Protein AF-A0A7Z3C9Z0-F1 (afdb_monomer_lite)

Radius of gyration: 22.82 Å; chains: 1; bounding box: 40×46×82 Å

Sequence (134 aa):
MKGLSLFSVLCFSCCAFAGNARGPVVDIFKADVAYVSGKLVRYYQTFDSPCVNIQILKPGGQGAASDSIAFCEIAGKSFNNGFTDVSLDRATFSDTELQLAFKLMSLVGVNETTELCKFRVDGEHLAEPECTAQ

pLDDT: mean 87.91, std 16.13, range [39.5, 98.56]

Foldseek 3Di:
DDDDDDPPPPPPPPPPPPPPPPDDDDQWDDKDWDAALNFIKMWTDHPVAPWIKIFGADVVNPRDGPEIDTHADDPPAGCVPQFPHKDFPDWDDDRFWIKTWIWTHGPPDRDTWIKIWIWGDDPRYIDDIDIDTD

Structure (mmCIF, N/CA/C/O backbone):
data_AF-A0A7Z3C9Z0-F1
#
_entry.id   AF-A0A7Z3C9Z0-F1
#
loop_
_atom_site.group_PDB
_atom_site.id
_atom_site.type_symbol
_atom_site.label_atom_id
_atom_site.label_alt_id
_atom_site.label_comp_id
_atom_site.label_asym_id
_atom_site.label_entity_id
_atom_site.label_seq_id
_atom_site.pdbx_PDB_ins_code
_atom_site.Cartn_x
_atom_site.Cartn_y
_atom_site.Cartn_z
_atom_site.occupancy
_atom_site.B_iso_or_equiv
_atom_site.auth_seq_id
_atom_site.auth_comp_id
_atom_site.auth_asym_id
_atom_site.auth_atom_id
_atom_site.pdbx_PDB_model_num
ATOM 1 N N . MET A 1 1 ? 17.307 -33.577 -65.504 1.00 47.56 1 MET A N 1
ATOM 2 C CA . MET A 1 1 ? 17.754 -32.798 -64.326 1.00 47.56 1 MET A CA 1
ATOM 3 C C . MET A 1 1 ? 17.699 -31.317 -64.674 1.00 47.56 1 MET A C 1
ATOM 5 O O . MET A 1 1 ? 18.464 -30.917 -65.539 1.00 47.56 1 MET A O 1
ATOM 9 N N . LYS A 1 2 ? 16.740 -30.578 -64.096 1.00 39.50 2 LYS A N 1
ATOM 10 C CA . LYS A 1 2 ? 16.486 -29.113 -64.133 1.00 39.50 2 LYS A CA 1
ATOM 11 C C . LYS A 1 2 ? 14.974 -28.961 -63.910 1.00 39.50 2 LYS A C 1
ATOM 13 O O . LYS A 1 2 ? 14.221 -29.554 -64.664 1.00 39.50 2 LYS A O 1
ATOM 18 N N . GLY A 1 3 ? 14.428 -28.266 -62.931 1.00 43.19 3 GLY A N 1
ATOM 19 C CA . GLY A 1 3 ? 14.941 -27.538 -61.783 1.00 43.19 3 GLY A CA 1
ATOM 20 C C . GLY A 1 3 ? 13.675 -27.119 -61.035 1.00 43.19 3 GLY A C 1
ATOM 21 O O . GLY A 1 3 ? 12.817 -26.453 -61.607 1.00 43.19 3 GLY A O 1
ATOM 22 N N . LEU A 1 4 ? 13.509 -27.629 -59.820 1.00 50.31 4 LEU A N 1
ATOM 23 C CA . LEU A 1 4 ? 12.377 -27.357 -58.945 1.00 50.31 4 LEU A CA 1
ATOM 24 C C . LEU A 1 4 ? 12.577 -25.954 -58.356 1.00 50.31 4 LEU A C 1
ATOM 26 O O . LEU A 1 4 ? 13.610 -25.706 -57.737 1.00 50.31 4 LEU A O 1
ATOM 30 N N . SER A 1 5 ? 11.632 -25.034 -58.535 1.00 46.31 5 SER A N 1
ATOM 31 C CA . SER A 1 5 ? 11.640 -23.780 -57.776 1.00 46.31 5 SER A CA 1
ATOM 32 C C . SER A 1 5 ? 10.210 -23.334 -57.488 1.00 46.31 5 SER A C 1
ATOM 34 O O . SER A 1 5 ? 9.595 -22.596 -58.252 1.00 46.31 5 SER A O 1
ATOM 36 N N . LEU A 1 6 ? 9.665 -23.849 -56.382 1.00 48.53 6 LEU A N 1
ATOM 37 C CA . LEU A 1 6 ? 8.550 -23.226 -55.676 1.00 48.53 6 LEU A CA 1
ATOM 38 C C . LEU A 1 6 ? 9.133 -22.119 -54.790 1.00 48.53 6 LEU A C 1
ATOM 40 O O . LEU A 1 6 ? 9.742 -22.406 -53.761 1.00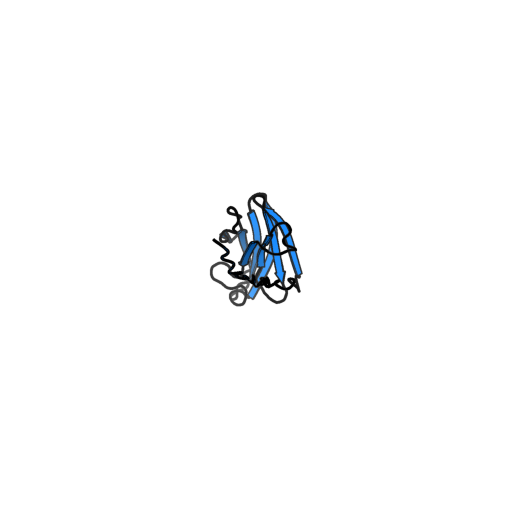 48.53 6 LEU A O 1
ATOM 44 N N . PHE A 1 7 ? 8.930 -20.860 -55.167 1.00 46.91 7 PHE A N 1
ATOM 45 C CA . PHE A 1 7 ? 9.118 -19.729 -54.260 1.00 46.91 7 PHE A CA 1
ATOM 46 C C . PHE A 1 7 ? 7.833 -19.542 -53.445 1.00 46.91 7 PHE A C 1
ATOM 48 O O . PHE A 1 7 ? 6.903 -18.854 -53.858 1.00 46.91 7 PHE A O 1
ATOM 55 N N . SER A 1 8 ? 7.770 -20.197 -52.285 1.00 51.72 8 SER A N 1
ATOM 56 C CA . SER A 1 8 ? 6.750 -19.931 -51.269 1.00 51.72 8 SER A CA 1
ATOM 57 C C . SER A 1 8 ? 7.143 -18.664 -50.509 1.00 51.72 8 SER A C 1
ATOM 59 O O . SER A 1 8 ? 7.955 -18.709 -49.586 1.00 51.72 8 SER A O 1
ATOM 61 N N . VAL A 1 9 ? 6.596 -17.521 -50.921 1.00 55.50 9 VAL A N 1
ATOM 62 C CA . VAL A 1 9 ? 6.739 -16.248 -50.207 1.00 55.50 9 VAL A CA 1
ATOM 63 C C . VAL A 1 9 ? 5.861 -16.304 -48.954 1.00 55.50 9 VAL A C 1
ATOM 65 O O . VAL A 1 9 ? 4.669 -16.012 -48.988 1.00 55.50 9 VAL A O 1
ATOM 68 N N . LEU A 1 10 ? 6.456 -16.718 -47.835 1.00 55.88 10 LEU A N 1
ATOM 69 C CA . LEU A 1 10 ? 5.897 -16.523 -46.498 1.00 55.88 10 LEU A CA 1
ATOM 70 C C . LEU A 1 10 ? 6.012 -15.034 -46.154 1.00 55.88 10 LEU A C 1
ATOM 72 O O . LEU A 1 10 ? 7.016 -14.582 -45.606 1.00 55.88 10 LEU A O 1
ATOM 76 N N . CYS A 1 11 ? 4.981 -14.258 -46.492 1.00 52.12 11 CYS A N 1
ATOM 77 C CA . CYS A 1 11 ? 4.757 -12.962 -45.865 1.00 52.12 11 CYS A CA 1
ATOM 78 C C . CYS A 1 11 ? 4.501 -13.209 -44.375 1.00 52.12 11 CYS A C 1
ATOM 80 O O . CYS A 1 11 ? 3.378 -13.497 -43.964 1.00 52.12 11 CYS A O 1
ATOM 82 N N . PHE A 1 12 ? 5.561 -13.114 -43.570 1.00 56.19 12 PHE A N 1
ATOM 83 C CA . PHE A 1 12 ? 5.462 -12.881 -42.136 1.00 56.19 12 PHE A CA 1
ATOM 84 C C . PHE A 1 12 ? 4.703 -11.568 -41.951 1.00 56.19 12 PHE A C 1
ATOM 86 O O . PHE A 1 12 ? 5.275 -10.480 -42.011 1.00 56.19 12 PHE A O 1
ATOM 93 N N . SER A 1 13 ? 3.383 -11.684 -41.804 1.00 55.97 13 SER A N 1
ATOM 94 C CA . SER A 1 13 ? 2.532 -10.600 -41.348 1.00 55.97 13 SER A CA 1
ATOM 95 C C . SER A 1 13 ? 3.057 -10.211 -39.975 1.00 55.97 13 SER A C 1
ATOM 97 O O . SER A 1 13 ? 2.927 -10.959 -39.004 1.00 55.97 13 SER A O 1
ATOM 99 N N . CYS A 1 14 ? 3.770 -9.091 -39.936 1.00 55.44 14 CYS A N 1
ATOM 100 C CA . CYS A 1 14 ? 4.278 -8.482 -38.727 1.00 55.44 14 CYS A CA 1
ATOM 101 C C . CYS A 1 14 ? 3.054 -7.957 -37.971 1.00 55.44 14 CYS A C 1
ATOM 103 O O . CYS A 1 14 ? 2.689 -6.787 -38.082 1.00 55.44 14 CYS A O 1
ATOM 105 N N . CYS A 1 15 ? 2.358 -8.854 -37.271 1.00 57.69 15 CYS A N 1
ATOM 106 C CA . CYS A 1 15 ? 1.378 -8.489 -36.269 1.00 57.69 15 CYS A CA 1
ATOM 107 C C . CYS A 1 15 ? 2.155 -7.748 -35.185 1.00 57.69 15 CYS A C 1
ATOM 109 O O . CYS A 1 15 ? 2.705 -8.355 -34.267 1.00 57.69 15 CYS A O 1
ATOM 111 N N . ALA A 1 16 ? 2.264 -6.430 -35.340 1.00 59.72 16 ALA A N 1
ATOM 112 C CA . ALA A 1 16 ? 2.670 -5.557 -34.266 1.00 59.72 16 ALA A CA 1
ATOM 113 C C . ALA A 1 16 ? 1.704 -5.837 -33.115 1.00 59.72 16 ALA A C 1
ATOM 115 O O . ALA A 1 16 ? 0.515 -5.527 -33.200 1.00 59.72 16 ALA A O 1
ATOM 116 N N . PHE A 1 17 ? 2.200 -6.489 -32.063 1.00 56.38 17 PHE A N 1
ATOM 117 C CA . PHE A 1 17 ? 1.511 -6.521 -30.789 1.00 56.38 17 PHE A CA 1
ATOM 118 C C . PHE A 1 17 ? 1.368 -5.062 -30.364 1.00 56.38 17 PHE A C 1
ATOM 120 O O . PHE A 1 17 ? 2.319 -4.452 -29.877 1.00 56.38 17 PHE A O 1
ATOM 127 N N . ALA A 1 18 ? 0.193 -4.486 -30.604 1.00 54.47 18 ALA A N 1
ATOM 128 C CA . ALA A 1 18 ? -0.228 -3.267 -29.951 1.00 54.47 18 ALA A CA 1
ATOM 129 C C . ALA A 1 18 ? -0.323 -3.612 -28.464 1.00 54.47 18 ALA A C 1
ATOM 131 O O . ALA A 1 18 ? -1.352 -4.074 -27.973 1.00 54.47 18 ALA A O 1
ATOM 132 N N . GLY A 1 19 ? 0.803 -3.492 -27.760 1.00 58.16 19 GLY A N 1
ATOM 133 C CA . GLY A 1 19 ? 0.800 -3.498 -26.313 1.00 58.16 19 GLY A CA 1
ATOM 134 C C . GLY A 1 19 ? -0.165 -2.402 -25.900 1.00 58.16 19 GLY A C 1
ATOM 135 O O . GLY A 1 19 ? 0.033 -1.2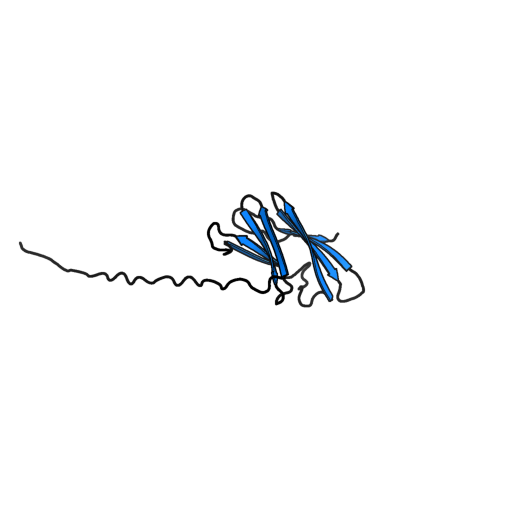49 -26.279 1.00 58.16 19 GLY A O 1
ATOM 136 N N . ASN A 1 20 ? -1.234 -2.773 -25.196 1.00 56.34 20 ASN A N 1
ATOM 137 C CA . ASN A 1 20 ? -2.115 -1.824 -24.532 1.00 56.34 20 ASN A CA 1
ATOM 138 C C . ASN A 1 20 ? -1.247 -1.022 -23.560 1.00 56.34 20 ASN A C 1
ATOM 140 O O . ASN A 1 20 ? -1.023 -1.438 -22.421 1.00 56.34 20 ASN A O 1
ATOM 144 N N . ALA A 1 21 ? -0.689 0.089 -24.036 1.00 58.47 21 ALA A N 1
ATOM 145 C CA . ALA A 1 21 ? -0.018 1.057 -23.201 1.00 58.47 21 ALA A CA 1
ATOM 146 C C . ALA A 1 21 ? -1.113 1.628 -22.305 1.00 58.47 21 ALA A C 1
ATOM 148 O O . ALA A 1 21 ? -1.911 2.461 -22.735 1.00 58.47 21 ALA A O 1
ATOM 149 N N . ARG A 1 22 ? -1.224 1.089 -21.086 1.00 67.00 22 ARG A N 1
ATOM 150 C CA . ARG A 1 22 ? -2.097 1.665 -20.067 1.00 67.00 22 ARG A CA 1
ATOM 151 C C . ARG A 1 22 ? -1.704 3.133 -19.941 1.00 67.00 22 ARG A C 1
ATOM 153 O O . ARG A 1 22 ? -0.514 3.441 -19.858 1.00 67.00 22 ARG A O 1
ATOM 160 N N . GLY A 1 23 ? -2.704 4.010 -19.998 1.00 73.88 23 GLY A N 1
ATOM 161 C CA . GLY A 1 23 ? -2.492 5.441 -19.835 1.00 73.88 23 GLY A CA 1
ATOM 162 C C . GLY A 1 23 ? -1.774 5.747 -18.516 1.00 73.88 23 GLY A C 1
ATOM 163 O O . GLY A 1 23 ? -1.768 4.908 -17.607 1.00 73.88 23 GLY A O 1
ATOM 164 N N . PRO A 1 24 ? -1.144 6.926 -18.405 1.00 80.50 24 PRO A N 1
ATOM 165 C CA . PRO A 1 24 ? -0.522 7.338 -17.157 1.00 80.50 24 PRO A CA 1
ATOM 166 C C . PRO A 1 24 ? -1.556 7.330 -16.026 1.00 80.50 24 PRO A C 1
ATOM 168 O O . PRO A 1 24 ? -2.716 7.687 -16.232 1.00 80.50 24 PRO A O 1
ATOM 171 N N . VAL A 1 25 ? -1.127 6.931 -14.828 1.00 84.69 25 VAL A N 1
ATOM 172 C CA . VAL A 1 25 ? -1.940 7.104 -13.620 1.00 84.69 25 VAL A CA 1
ATOM 173 C C . VAL A 1 25 ? -1.979 8.598 -13.306 1.00 84.69 25 VAL A C 1
ATOM 175 O O . VAL A 1 25 ? -0.926 9.227 -13.186 1.00 84.69 25 VAL A O 1
ATOM 178 N N . VAL A 1 26 ? -3.181 9.156 -13.213 1.00 89.25 26 VAL A N 1
ATOM 179 C CA . VAL A 1 26 ? -3.434 10.579 -12.948 1.00 89.25 26 VAL A CA 1
ATOM 180 C C . VAL A 1 26 ? -4.063 10.766 -11.566 1.00 89.25 26 VAL A C 1
ATOM 182 O O . VAL A 1 26 ? -4.363 9.788 -10.886 1.00 89.25 26 VAL A O 1
ATOM 185 N N . ASP A 1 27 ? -4.208 12.022 -11.136 1.00 93.94 27 ASP A N 1
ATOM 186 C CA . ASP A 1 27 ? -4.935 12.411 -9.917 1.00 93.94 27 ASP A CA 1
ATOM 187 C C . ASP A 1 27 ? -4.414 11.775 -8.618 1.00 93.94 27 ASP A C 1
ATOM 189 O O . ASP A 1 27 ? -5.157 11.564 -7.659 1.00 93.94 27 ASP A O 1
ATOM 193 N N . ILE A 1 28 ? -3.107 11.495 -8.579 1.00 95.94 28 ILE A N 1
ATOM 194 C CA . ILE A 1 28 ? -2.407 10.982 -7.401 1.00 95.94 28 ILE A CA 1
ATOM 195 C C . ILE A 1 28 ? -2.237 12.109 -6.380 1.00 95.94 28 ILE A C 1
ATOM 197 O O . ILE A 1 28 ? -1.633 13.136 -6.687 1.00 95.94 28 ILE A O 1
ATOM 201 N N . PHE A 1 29 ? -2.691 11.888 -5.146 1.00 96.25 29 PHE A N 1
ATOM 202 C CA . PHE A 1 29 ? -2.545 12.862 -4.055 1.00 96.25 29 PHE A CA 1
ATOM 203 C C . PHE A 1 29 ? -1.617 12.401 -2.928 1.00 96.25 29 PHE A C 1
ATOM 205 O O . PHE A 1 29 ? -1.171 13.213 -2.120 1.00 96.25 29 PHE A O 1
ATOM 212 N N . LYS A 1 30 ? -1.306 11.104 -2.868 1.00 97.38 30 LYS A N 1
ATOM 213 C CA . LYS A 1 30 ? -0.346 10.530 -1.922 1.00 97.38 30 LYS A CA 1
ATOM 214 C C . LYS A 1 30 ? 0.358 9.359 -2.583 1.00 97.38 30 LYS A C 1
ATOM 216 O O . LYS A 1 30 ? -0.303 8.504 -3.165 1.00 97.38 30 LYS A O 1
ATOM 221 N N . ALA A 1 31 ? 1.682 9.326 -2.508 1.00 97.44 31 ALA A N 1
ATOM 222 C CA . ALA A 1 31 ? 2.488 8.240 -3.044 1.00 97.44 31 ALA A CA 1
ATOM 223 C C . ALA A 1 31 ? 3.868 8.222 -2.393 1.00 97.44 31 ALA A C 1
ATOM 225 O O . ALA A 1 31 ? 4.355 9.256 -1.937 1.00 97.44 31 ALA A O 1
ATOM 226 N N . ASP A 1 32 ? 4.493 7.051 -2.402 1.00 98.12 32 ASP A N 1
ATOM 227 C CA . ASP A 1 32 ? 5.901 6.877 -2.062 1.00 98.12 32 ASP A CA 1
ATOM 228 C C . ASP A 1 32 ? 6.432 5.582 -2.701 1.00 98.12 32 ASP A C 1
ATOM 230 O O . ASP A 1 32 ? 5.657 4.743 -3.180 1.00 98.12 32 ASP A O 1
ATOM 234 N N . VAL A 1 33 ? 7.752 5.421 -2.742 1.00 97.62 33 VAL A N 1
ATOM 235 C CA . VAL A 1 33 ? 8.428 4.295 -3.388 1.00 97.62 33 VAL A CA 1
ATOM 236 C C . VAL A 1 33 ? 9.736 3.953 -2.681 1.00 97.62 33 VAL A C 1
ATOM 238 O O . VAL A 1 33 ? 10.531 4.832 -2.362 1.00 97.62 33 VAL A O 1
ATOM 241 N N . ALA A 1 34 ? 10.003 2.662 -2.497 1.00 98.19 34 ALA A N 1
ATOM 242 C CA . ALA A 1 34 ? 11.279 2.180 -1.981 1.00 98.19 34 ALA A CA 1
ATOM 243 C C . ALA A 1 34 ? 11.599 0.769 -2.489 1.00 98.19 34 ALA A C 1
ATOM 245 O O . ALA A 1 34 ? 10.798 0.133 -3.176 1.00 98.19 34 ALA A O 1
ATOM 246 N N . TYR A 1 35 ? 12.789 0.275 -2.150 1.00 97.50 35 TYR A N 1
ATOM 247 C CA . TYR A 1 35 ? 13.134 -1.124 -2.373 1.00 97.50 35 TYR A CA 1
ATOM 248 C C . TYR A 1 35 ? 12.633 -1.994 -1.218 1.00 97.50 35 TYR A C 1
ATOM 250 O O . TYR A 1 35 ? 12.872 -1.670 -0.061 1.00 97.50 35 TYR A O 1
ATOM 258 N N . VAL A 1 36 ? 11.984 -3.109 -1.552 1.00 97.94 36 VAL A N 1
ATOM 259 C CA . VAL A 1 36 ? 11.520 -4.148 -0.623 1.00 97.94 36 VAL A CA 1
ATOM 260 C C . VAL A 1 36 ? 11.888 -5.500 -1.222 1.00 97.94 36 VAL A C 1
ATOM 262 O O . VAL A 1 36 ? 11.540 -5.781 -2.368 1.00 97.94 36 VAL A O 1
ATOM 265 N N . SER A 1 37 ? 12.651 -6.315 -0.498 1.00 96.56 37 SER A N 1
ATOM 266 C CA . SER A 1 37 ? 13.179 -7.605 -0.967 1.00 96.56 37 SER A CA 1
ATOM 267 C C . SER A 1 37 ? 13.875 -7.506 -2.337 1.00 96.56 37 SER A C 1
ATOM 269 O O . SER A 1 37 ? 13.742 -8.376 -3.196 1.00 96.56 37 SER A O 1
ATOM 271 N N . GLY A 1 38 ? 14.591 -6.400 -2.579 1.00 96.19 38 GLY A N 1
ATOM 272 C CA . GLY A 1 38 ? 15.279 -6.128 -3.848 1.00 96.19 38 GLY A CA 1
ATOM 273 C C . GLY A 1 38 ? 14.369 -5.700 -5.010 1.00 96.19 38 GLY A C 1
ATOM 274 O O . GLY A 1 38 ? 14.851 -5.548 -6.134 1.00 96.19 38 GLY A O 1
ATOM 275 N N . LYS A 1 39 ? 13.073 -5.478 -4.770 1.00 97.50 39 LYS A N 1
ATOM 276 C CA . LYS A 1 39 ? 12.096 -5.006 -5.761 1.00 97.50 39 LYS A CA 1
ATOM 277 C C . LYS A 1 39 ? 11.712 -3.558 -5.510 1.00 97.50 39 LYS A C 1
ATOM 279 O O . LYS A 1 39 ? 11.581 -3.147 -4.366 1.00 97.50 39 LYS A O 1
ATOM 284 N N . LEU A 1 40 ? 11.509 -2.787 -6.578 1.00 97.56 40 LEU A N 1
ATOM 285 C CA . LEU A 1 40 ? 11.044 -1.406 -6.471 1.00 97.56 40 LEU A CA 1
ATOM 286 C C . LEU A 1 40 ? 9.526 -1.404 -6.248 1.00 97.56 40 LEU A C 1
ATOM 288 O O . LEU A 1 40 ? 8.763 -1.614 -7.192 1.00 97.56 40 LEU A O 1
ATOM 292 N N . VAL A 1 41 ? 9.103 -1.192 -5.006 1.00 98.50 41 VAL A N 1
ATOM 293 C CA . VAL A 1 41 ? 7.698 -1.184 -4.589 1.00 98.50 41 VAL A CA 1
ATOM 294 C C . VAL A 1 41 ? 7.230 0.249 -4.408 1.00 98.50 41 VAL A C 1
ATOM 296 O O . VAL A 1 41 ? 7.864 1.026 -3.697 1.00 98.50 41 VAL A O 1
ATOM 299 N N . ARG A 1 42 ? 6.095 0.598 -5.016 1.00 98.00 42 ARG A N 1
ATOM 300 C CA . ARG A 1 42 ? 5.395 1.860 -4.750 1.00 98.00 42 ARG A CA 1
ATOM 301 C C . ARG A 1 42 ? 4.032 1.610 -4.139 1.00 98.00 42 ARG A C 1
ATOM 303 O O . ARG A 1 42 ? 3.400 0.599 -4.444 1.00 98.00 42 ARG A O 1
ATOM 310 N N . TYR A 1 43 ? 3.541 2.590 -3.394 1.00 98.44 43 TYR A N 1
ATOM 311 C CA . TYR A 1 43 ? 2.109 2.737 -3.178 1.00 98.44 43 TYR A CA 1
ATOM 312 C C . TYR A 1 43 ? 1.632 4.106 -3.661 1.00 98.44 43 TYR A C 1
ATOM 314 O O . TYR A 1 43 ? 2.419 5.051 -3.741 1.00 98.44 43 TYR A O 1
ATOM 322 N N . TYR A 1 44 ? 0.347 4.217 -3.984 1.00 98.06 44 TYR A N 1
ATOM 323 C CA . TYR A 1 44 ? -0.288 5.500 -4.261 1.00 98.06 44 TYR A CA 1
ATOM 324 C C . TYR A 1 44 ? -1.799 5.481 -4.007 1.00 98.06 44 TYR A C 1
ATOM 326 O O . TYR A 1 44 ? -2.443 4.430 -4.045 1.00 98.06 44 TYR A O 1
ATOM 334 N N . GLN A 1 45 ? -2.361 6.667 -3.786 1.00 97.69 45 GLN A N 1
ATOM 335 C CA . GLN A 1 45 ? -3.796 6.933 -3.708 1.00 97.69 45 GLN A CA 1
ATOM 336 C C . GLN A 1 45 ? -4.186 8.003 -4.725 1.00 97.69 45 GLN A C 1
ATOM 338 O O . GLN A 1 45 ? -3.420 8.944 -4.966 1.00 97.69 45 GLN A O 1
ATOM 343 N N . THR A 1 46 ? -5.376 7.853 -5.296 1.00 96.38 46 THR A N 1
ATOM 344 C CA . THR A 1 46 ? -5.948 8.743 -6.309 1.00 96.38 46 THR A CA 1
ATOM 345 C C . THR A 1 46 ? -7.261 9.340 -5.820 1.00 96.38 46 THR A C 1
ATOM 347 O O . THR A 1 46 ? -7.949 8.741 -5.001 1.00 96.38 46 THR A O 1
ATOM 350 N N . PHE A 1 47 ? -7.633 10.525 -6.301 1.00 93.12 47 PHE A N 1
ATOM 351 C CA . PHE A 1 47 ? -8.869 11.186 -5.855 1.00 93.12 47 PHE A CA 1
ATOM 352 C C . PHE A 1 47 ? -10.162 10.456 -6.260 1.00 93.12 47 PHE A C 1
ATOM 354 O O . PHE A 1 47 ? -11.214 10.713 -5.681 1.00 93.12 47 PHE A O 1
ATOM 361 N N . ASP A 1 48 ? -10.101 9.562 -7.247 1.00 91.38 48 ASP A N 1
ATOM 362 C CA . ASP A 1 48 ? -11.242 8.819 -7.789 1.00 91.38 48 ASP A CA 1
ATOM 363 C C . ASP A 1 48 ? -11.532 7.495 -7.058 1.00 91.38 48 ASP A C 1
ATOM 365 O O . ASP A 1 48 ? -12.542 6.847 -7.341 1.00 91.38 48 ASP A O 1
ATOM 369 N N . SER A 1 49 ? -10.667 7.082 -6.125 1.00 92.75 49 SER A N 1
ATOM 370 C CA . SER A 1 49 ? -10.772 5.795 -5.442 1.00 92.75 49 SER A CA 1
ATOM 371 C C . SER A 1 49 ? -10.313 5.880 -3.985 1.00 92.75 49 SER A C 1
ATOM 373 O O . SER A 1 49 ? -9.237 6.412 -3.710 1.00 92.75 49 SER A O 1
ATOM 375 N N . PRO A 1 50 ? -11.055 5.290 -3.028 1.00 93.06 50 PRO A N 1
ATOM 376 C CA . PRO A 1 50 ? -10.604 5.220 -1.639 1.00 93.06 50 PRO A CA 1
ATOM 377 C C . PRO A 1 50 ? -9.516 4.157 -1.420 1.00 93.06 50 PRO A C 1
ATOM 379 O O . PRO A 1 50 ? -8.956 4.063 -0.329 1.00 93.06 50 PRO A O 1
ATOM 382 N N . CYS A 1 51 ? -9.221 3.326 -2.423 1.00 96.81 51 CYS A N 1
ATOM 383 C CA . CYS A 1 51 ? -8.247 2.251 -2.298 1.00 96.81 51 CYS A CA 1
ATOM 384 C C . CYS A 1 51 ? -6.80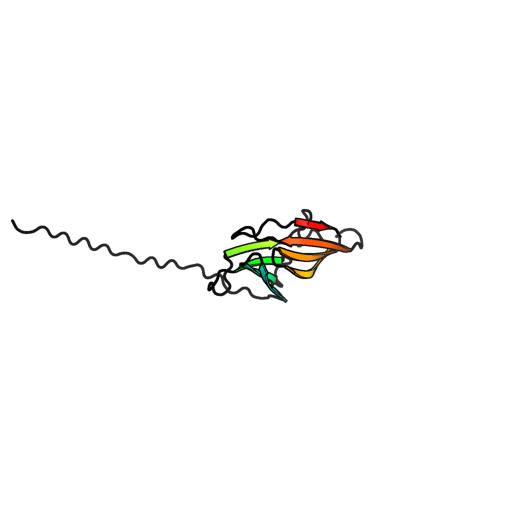8 2.773 -2.285 1.00 96.81 51 CYS A C 1
ATOM 386 O O . CYS A 1 51 ? -6.466 3.759 -2.943 1.00 96.81 51 CYS A O 1
ATOM 388 N N . VAL A 1 52 ? -5.925 2.037 -1.613 1.00 98.19 52 VAL A N 1
ATOM 389 C CA . VAL A 1 52 ? -4.480 2.208 -1.779 1.00 98.19 52 VAL A CA 1
ATOM 390 C C . VAL A 1 52 ? -4.005 1.214 -2.825 1.00 98.19 52 VAL A C 1
ATOM 392 O O . VAL A 1 52 ? -4.257 0.019 -2.714 1.00 98.19 52 VAL A O 1
ATOM 395 N N . ASN A 1 53 ? -3.315 1.692 -3.852 1.00 98.00 53 ASN A N 1
ATOM 396 C CA . ASN A 1 53 ? -2.711 0.831 -4.860 1.00 98.00 53 ASN A CA 1
ATOM 397 C C . ASN A 1 53 ? -1.270 0.539 -4.455 1.00 98.00 53 ASN A C 1
ATOM 399 O O . ASN A 1 53 ? -0.510 1.478 -4.243 1.00 98.00 53 ASN A O 1
ATOM 403 N N . ILE A 1 54 ? -0.887 -0.733 -4.387 1.00 98.50 54 ILE A N 1
ATOM 404 C CA . ILE A 1 54 ? 0.476 -1.192 -4.106 1.00 98.50 54 ILE A CA 1
ATOM 405 C C . ILE A 1 54 ? 0.978 -1.922 -5.342 1.00 98.50 54 ILE A C 1
ATOM 407 O O . ILE A 1 54 ? 0.245 -2.711 -5.936 1.00 98.50 54 ILE A O 1
ATOM 411 N N . GLN A 1 55 ? 2.201 -1.630 -5.776 1.00 98.12 55 GLN A N 1
ATOM 412 C CA . GLN A 1 55 ? 2.732 -2.164 -7.025 1.00 98.12 55 GLN A CA 1
ATOM 413 C C . GLN A 1 55 ? 4.212 -2.488 -6.927 1.00 98.12 55 GLN A C 1
ATOM 415 O O . GLN A 1 55 ? 4.987 -1.693 -6.397 1.00 98.12 55 GLN A O 1
ATOM 420 N N . ILE A 1 56 ? 4.607 -3.597 -7.549 1.00 98.12 56 ILE A N 1
ATOM 421 C CA . ILE A 1 56 ? 5.997 -3.859 -7.917 1.00 98.12 56 ILE A CA 1
ATOM 422 C C . ILE A 1 56 ? 6.220 -3.273 -9.309 1.00 98.12 56 ILE A C 1
ATOM 424 O O . ILE A 1 56 ? 5.498 -3.593 -10.252 1.00 98.12 56 ILE A O 1
ATOM 428 N N . LEU A 1 57 ? 7.211 -2.397 -9.456 1.00 96.81 57 LEU A N 1
ATOM 429 C CA . LEU A 1 57 ? 7.523 -1.748 -10.726 1.00 96.81 57 LEU A CA 1
ATOM 430 C C . LEU A 1 57 ? 8.451 -2.601 -11.590 1.00 96.81 57 LEU A C 1
ATOM 432 O O . LEU A 1 57 ? 9.458 -3.132 -11.124 1.00 96.81 57 LEU A O 1
ATOM 436 N N . LYS A 1 58 ? 8.157 -2.654 -12.893 1.00 94.62 58 LYS A N 1
ATOM 437 C CA . LYS A 1 58 ? 9.022 -3.296 -13.882 1.00 94.62 58 LYS A CA 1
ATOM 438 C C . LYS A 1 58 ? 10.261 -2.422 -14.145 1.00 94.62 58 LYS A C 1
ATOM 440 O O . LYS A 1 58 ? 10.102 -1.273 -14.576 1.00 94.62 58 LYS A O 1
ATOM 445 N N . PRO A 1 59 ? 11.493 -2.943 -13.990 1.00 90.88 59 PRO A N 1
ATOM 446 C CA . PRO A 1 59 ? 12.707 -2.214 -14.357 1.00 90.88 59 PRO A CA 1
ATOM 447 C C . PRO A 1 59 ? 12.683 -1.775 -15.827 1.00 90.88 59 PRO A C 1
ATOM 449 O O . PRO A 1 59 ? 12.356 -2.564 -16.713 1.00 90.88 59 PRO A O 1
ATOM 452 N N . GLY A 1 60 ? 12.974 -0.497 -16.090 1.00 90.56 60 GLY A N 1
ATOM 453 C CA . GLY A 1 60 ? 12.900 0.086 -17.438 1.00 90.56 60 GLY A CA 1
ATOM 454 C C . GLY A 1 60 ? 11.487 0.137 -18.045 1.00 90.56 60 GLY A C 1
ATOM 455 O O . GLY A 1 60 ? 11.328 0.527 -19.198 1.00 90.56 60 GLY A O 1
ATOM 456 N N . GLY A 1 61 ? 10.447 -0.230 -17.289 1.00 88.44 61 GLY A N 1
ATOM 457 C CA . GLY A 1 61 ? 9.067 -0.350 -17.760 1.00 88.44 61 GLY A CA 1
ATOM 458 C C . GLY A 1 61 ? 8.289 0.963 -17.839 1.00 88.44 61 GLY A C 1
ATOM 459 O O . GLY A 1 61 ? 7.070 0.913 -17.941 1.00 88.44 61 GLY A O 1
ATOM 460 N N . GLN A 1 62 ? 8.954 2.121 -17.748 1.00 89.50 62 GLN A N 1
ATOM 461 C CA . GLN A 1 62 ? 8.321 3.450 -17.808 1.00 89.50 62 GLN A CA 1
ATOM 462 C C . GLN A 1 62 ? 7.160 3.617 -16.803 1.00 89.50 62 GLN A C 1
ATOM 464 O O . GLN A 1 62 ? 6.122 4.190 -17.110 1.00 89.50 62 GLN A O 1
ATOM 469 N N . GLY A 1 63 ? 7.325 3.072 -15.592 1.00 88.31 63 GLY A N 1
ATOM 470 C CA . GLY A 1 63 ? 6.308 3.133 -14.536 1.00 88.31 63 GLY A CA 1
ATOM 471 C C . GLY A 1 63 ? 5.216 2.061 -14.622 1.00 88.31 63 GLY A C 1
ATOM 472 O O . GLY A 1 63 ? 4.295 2.083 -13.801 1.00 88.31 63 GLY A O 1
ATOM 473 N N . ALA A 1 64 ? 5.316 1.116 -15.565 1.00 91.62 64 ALA A N 1
ATOM 474 C CA . ALA A 1 64 ? 4.477 -0.075 -15.587 1.00 91.62 64 ALA A CA 1
ATOM 475 C C . ALA A 1 64 ? 4.779 -0.980 -14.386 1.00 91.62 64 ALA A C 1
ATOM 477 O O . ALA A 1 64 ? 5.940 -1.235 -14.053 1.00 91.62 64 ALA A O 1
ATOM 478 N N . ALA A 1 65 ? 3.721 -1.497 -13.770 1.00 95.12 65 ALA A N 1
ATOM 479 C CA . ALA A 1 65 ? 3.821 -2.493 -12.717 1.00 95.12 65 ALA A CA 1
ATOM 480 C C . ALA A 1 65 ? 3.984 -3.901 -13.313 1.00 95.12 65 ALA A C 1
ATOM 482 O O . ALA A 1 65 ? 3.331 -4.228 -14.308 1.00 95.12 65 ALA A O 1
ATOM 483 N N . SER A 1 66 ? 4.855 -4.719 -12.723 1.00 95.81 66 SER A N 1
ATOM 484 C CA . SER A 1 66 ? 4.898 -6.166 -12.959 1.00 95.81 66 SER A CA 1
ATOM 485 C C . SER A 1 66 ? 3.868 -6.908 -12.113 1.00 95.81 66 SER A C 1
ATOM 487 O O . SER A 1 66 ? 3.368 -7.933 -12.562 1.00 95.81 66 SER A O 1
ATOM 489 N N . ASP A 1 67 ? 3.533 -6.367 -10.940 1.00 97.56 67 ASP A N 1
ATOM 490 C CA . ASP A 1 67 ? 2.476 -6.878 -10.073 1.00 97.56 67 ASP A CA 1
ATOM 491 C C . ASP A 1 67 ? 1.780 -5.738 -9.321 1.00 97.56 67 ASP A C 1
ATOM 493 O O . ASP A 1 67 ? 2.398 -4.699 -9.065 1.00 97.56 67 ASP A O 1
ATOM 497 N N . SER A 1 68 ? 0.500 -5.921 -8.993 1.00 96.94 68 SER A N 1
ATOM 498 C CA . SER A 1 68 ? -0.357 -4.873 -8.433 1.00 96.94 68 SER A CA 1
ATOM 499 C C . SER A 1 68 ? -1.438 -5.432 -7.512 1.00 96.94 68 SER A C 1
ATOM 501 O O . SER A 1 68 ? -2.174 -6.335 -7.897 1.00 96.94 68 SER A O 1
ATOM 503 N N . ILE A 1 69 ? -1.636 -4.781 -6.367 1.00 97.62 69 ILE A N 1
ATOM 504 C CA . ILE A 1 69 ? -2.785 -4.972 -5.478 1.00 97.62 69 ILE A CA 1
ATOM 505 C C . ILE A 1 69 ? -3.530 -3.641 -5.344 1.00 97.62 69 ILE A C 1
ATOM 507 O O . ILE A 1 69 ? -2.924 -2.606 -5.067 1.00 97.62 69 ILE A O 1
ATOM 511 N N . ALA A 1 70 ? -4.852 -3.674 -5.512 1.00 97.12 70 ALA A N 1
ATOM 512 C CA . ALA A 1 70 ? -5.739 -2.593 -5.094 1.00 97.12 70 ALA A CA 1
ATOM 513 C C . ALA A 1 70 ? -6.312 -2.950 -3.718 1.00 97.12 70 ALA A C 1
ATOM 515 O O . ALA A 1 70 ? -7.175 -3.818 -3.600 1.00 97.12 70 ALA A O 1
ATOM 516 N N . PHE A 1 71 ? -5.796 -2.315 -2.670 1.00 98.12 71 PHE A N 1
ATOM 517 C CA . PHE A 1 71 ? -6.202 -2.572 -1.298 1.00 98.12 71 PHE A CA 1
ATOM 518 C C . PHE A 1 71 ? -7.382 -1.677 -0.921 1.00 98.12 71 PHE A C 1
ATOM 520 O O . PHE A 1 71 ? -7.233 -0.462 -0.770 1.00 98.12 71 PHE A O 1
ATOM 527 N N . CYS A 1 72 ? -8.561 -2.289 -0.830 1.00 97.38 72 CYS A N 1
ATOM 528 C CA . CYS A 1 72 ? -9.850 -1.600 -0.757 1.00 97.38 72 CYS A CA 1
ATOM 529 C C . CYS A 1 72 ? -10.710 -2.026 0.440 1.00 97.38 72 CYS A C 1
ATOM 531 O O . CYS A 1 72 ? -11.867 -1.611 0.530 1.00 97.38 72 CYS A O 1
ATOM 533 N N . GLU A 1 73 ? -10.206 -2.904 1.305 1.00 97.00 73 GLU A N 1
ATOM 534 C CA . GLU A 1 73 ? -10.963 -3.449 2.426 1.00 97.00 73 GLU A CA 1
ATOM 535 C C . GLU A 1 73 ? -10.056 -3.848 3.587 1.00 97.00 73 GLU A C 1
ATOM 537 O O . GLU A 1 73 ? -8.922 -4.271 3.385 1.00 97.00 73 GLU A O 1
ATOM 542 N N . ILE A 1 74 ? -10.579 -3.734 4.807 1.00 96.06 74 ILE A N 1
ATOM 543 C CA . ILE A 1 74 ? -9.950 -4.228 6.037 1.00 96.06 74 ILE A CA 1
ATOM 544 C C . ILE A 1 74 ? -11.018 -4.967 6.842 1.00 96.06 74 ILE A C 1
ATOM 546 O O . ILE A 1 74 ? -12.156 -4.503 6.943 1.00 96.06 74 ILE A O 1
ATOM 550 N N . ALA A 1 75 ? -10.662 -6.127 7.402 1.00 92.19 75 ALA A N 1
ATOM 551 C CA . ALA A 1 75 ? -11.559 -6.966 8.203 1.00 92.19 75 ALA A CA 1
ATOM 552 C C . ALA A 1 75 ? -12.897 -7.296 7.498 1.00 92.19 75 ALA A C 1
ATOM 554 O O . ALA A 1 75 ? -13.960 -7.309 8.122 1.00 92.19 75 ALA A O 1
ATOM 555 N N . GLY A 1 76 ? -12.852 -7.520 6.177 1.00 93.62 76 GLY A N 1
ATOM 556 C CA . GLY A 1 76 ? -14.025 -7.823 5.346 1.00 93.62 76 GLY A CA 1
ATOM 557 C C . GLY A 1 76 ? -14.970 -6.639 5.103 1.00 93.62 76 GLY A C 1
ATOM 558 O O . GLY A 1 76 ? -16.086 -6.833 4.622 1.00 93.62 76 GLY A O 1
ATOM 559 N N . LYS A 1 77 ? -14.561 -5.412 5.453 1.00 94.81 77 LYS A N 1
ATOM 560 C CA . LYS A 1 77 ? -15.330 -4.184 5.228 1.00 94.81 77 LYS A CA 1
ATOM 561 C C . LYS A 1 77 ? -14.670 -3.338 4.148 1.00 94.81 77 LYS A C 1
ATOM 563 O O . LYS A 1 77 ? -13.494 -3.000 4.256 1.00 94.81 77 LYS A O 1
ATOM 568 N N . SER A 1 78 ? -15.444 -2.951 3.137 1.00 96.44 78 SER A N 1
ATOM 569 C CA . SER A 1 78 ? -14.961 -2.099 2.047 1.00 96.44 78 SER A CA 1
ATOM 570 C C . SER A 1 78 ? -14.698 -0.664 2.510 1.00 96.44 78 SER A C 1
ATOM 572 O O . SER A 1 78 ? -15.467 -0.105 3.287 1.00 96.44 78 SER A O 1
ATOM 574 N N . PHE A 1 79 ? -13.676 -0.019 1.955 1.00 96.12 79 PHE A N 1
ATOM 575 C CA . PHE A 1 79 ? -13.394 1.401 2.178 1.00 96.12 79 PHE A CA 1
ATOM 576 C C . PHE A 1 79 ? -14.457 2.329 1.581 1.00 96.12 79 PHE A C 1
ATOM 578 O O . PHE A 1 79 ? -14.592 3.458 2.034 1.00 96.12 79 PHE A O 1
ATOM 585 N N . ASN A 1 80 ? -15.240 1.867 0.599 1.00 94.31 80 ASN A N 1
ATOM 586 C CA . ASN A 1 80 ? -16.291 2.685 -0.013 1.00 94.31 80 ASN A CA 1
ATOM 587 C C . ASN A 1 80 ? -17.518 2.868 0.889 1.00 94.31 80 ASN A C 1
ATOM 589 O O . ASN A 1 80 ? -18.195 3.888 0.801 1.00 94.31 80 ASN A O 1
ATOM 593 N N . ASN A 1 81 ? -17.874 1.851 1.678 1.00 94.62 81 ASN A N 1
ATOM 594 C CA . ASN A 1 81 ? -19.158 1.831 2.385 1.00 94.62 81 ASN A CA 1
ATOM 595 C C . ASN A 1 81 ? -19.153 1.088 3.726 1.00 94.62 81 ASN A C 1
ATOM 597 O O . ASN A 1 81 ? -20.203 0.990 4.352 1.00 94.62 81 ASN A O 1
ATOM 601 N N . GLY A 1 82 ? -18.021 0.535 4.159 1.00 95.12 82 GLY A N 1
ATOM 602 C CA . GLY A 1 82 ? -17.884 -0.199 5.417 1.00 95.12 82 GLY A CA 1
ATOM 603 C C . GLY A 1 82 ? -17.454 0.670 6.602 1.00 95.12 82 GLY A C 1
ATOM 604 O O . GLY A 1 82 ? -17.503 0.207 7.745 1.00 95.12 82 GLY A O 1
ATOM 605 N N . PHE A 1 83 ? -17.063 1.917 6.336 1.00 95.00 83 PHE A N 1
ATOM 606 C CA . PHE A 1 83 ? -16.540 2.886 7.296 1.00 95.00 83 PHE A CA 1
ATOM 607 C C . PHE A 1 83 ? -17.107 4.278 7.001 1.00 95.00 83 PHE A C 1
ATOM 609 O O . PHE A 1 83 ? -17.488 4.566 5.868 1.00 95.00 83 PHE A O 1
ATOM 616 N N . THR A 1 84 ? -17.159 5.132 8.022 1.00 94.75 84 THR A N 1
ATOM 617 C CA . THR A 1 84 ? -17.487 6.558 7.865 1.00 94.75 84 THR A CA 1
ATOM 618 C C . THR A 1 84 ? -16.331 7.309 7.217 1.00 94.75 84 THR A C 1
ATOM 620 O O . THR A 1 84 ? -16.553 8.181 6.384 1.00 94.75 84 THR A O 1
ATOM 623 N N . ASP A 1 85 ? -15.106 6.961 7.609 1.00 93.50 85 ASP A N 1
ATOM 624 C CA . ASP A 1 85 ? -13.874 7.508 7.053 1.00 93.50 85 ASP A CA 1
ATOM 625 C C . ASP A 1 85 ? -12.767 6.450 7.095 1.00 93.50 85 ASP A C 1
ATOM 627 O O . ASP A 1 85 ? -12.710 5.625 8.016 1.00 93.50 85 ASP A O 1
ATOM 631 N N . VAL A 1 86 ? -11.896 6.483 6.088 1.00 95.44 86 VAL A N 1
ATOM 632 C CA . VAL A 1 86 ? -10.689 5.657 5.990 1.00 95.44 86 VAL A CA 1
ATOM 633 C C . VAL A 1 86 ? -9.555 6.558 5.544 1.00 95.44 86 VAL A C 1
ATOM 635 O O . VAL A 1 86 ? -9.569 7.078 4.429 1.00 95.44 86 VAL A O 1
ATOM 638 N N . SER A 1 87 ? -8.534 6.700 6.382 1.00 95.31 87 SER A N 1
ATOM 639 C CA . SER A 1 87 ? -7.358 7.492 6.038 1.00 95.31 87 SER A CA 1
ATOM 640 C C . SER A 1 87 ? -6.072 6.701 6.229 1.00 95.31 87 SER A C 1
ATOM 642 O O . SER A 1 87 ? -5.860 6.023 7.234 1.00 95.31 87 SER A O 1
ATOM 644 N N . LEU A 1 88 ? -5.183 6.791 5.239 1.00 97.25 88 LEU A N 1
ATOM 645 C CA . LEU A 1 88 ? -3.817 6.299 5.365 1.00 97.25 88 LEU A CA 1
ATOM 646 C C . LEU A 1 88 ? -3.016 7.328 6.169 1.00 97.25 88 LEU A C 1
ATOM 648 O O . LEU A 1 88 ? -2.600 8.350 5.619 1.00 97.25 88 LEU A O 1
ATOM 652 N N . ASP A 1 89 ? -2.777 7.062 7.451 1.00 96.12 89 ASP A N 1
ATOM 653 C CA . ASP A 1 89 ? -2.012 7.944 8.340 1.00 96.12 89 ASP A CA 1
ATOM 654 C C . ASP A 1 89 ? -0.527 7.913 7.959 1.00 96.12 89 ASP A C 1
ATOM 656 O O . ASP A 1 89 ? 0.083 8.944 7.659 1.00 96.12 89 ASP A O 1
ATOM 660 N N . ARG A 1 90 ? 0.046 6.708 7.858 1.00 96.94 90 ARG A N 1
ATOM 661 C CA . ARG A 1 90 ? 1.485 6.510 7.652 1.00 96.94 90 ARG A CA 1
ATOM 662 C C . ARG A 1 90 ? 1.775 5.339 6.729 1.00 96.94 90 ARG A C 1
ATOM 664 O O . ARG A 1 90 ? 1.088 4.327 6.771 1.00 96.94 90 ARG A O 1
ATOM 671 N N . ALA A 1 91 ? 2.846 5.464 5.958 1.00 98.00 91 ALA A N 1
ATOM 672 C CA . ALA A 1 91 ? 3.476 4.353 5.264 1.00 98.00 91 ALA A CA 1
ATOM 673 C C . ALA A 1 91 ? 4.930 4.244 5.722 1.00 98.00 91 ALA A C 1
ATOM 675 O O . ALA A 1 91 ? 5.584 5.255 5.985 1.00 98.00 91 ALA A O 1
ATOM 676 N N . THR A 1 92 ? 5.433 3.028 5.869 1.00 98.19 92 THR A N 1
ATOM 677 C CA . THR A 1 92 ? 6.812 2.783 6.285 1.00 98.19 92 THR A CA 1
ATOM 678 C C . THR A 1 92 ? 7.354 1.601 5.510 1.00 98.19 92 THR A C 1
ATOM 680 O O . THR A 1 92 ? 6.803 0.505 5.569 1.00 98.19 92 THR A O 1
ATOM 683 N N . PHE A 1 93 ? 8.432 1.840 4.775 1.00 98.38 93 PHE A N 1
ATOM 684 C CA . PHE A 1 93 ? 9.171 0.787 4.100 1.00 98.38 93 PHE A CA 1
ATOM 685 C C . PHE A 1 93 ? 10.244 0.216 5.021 1.00 98.38 93 PHE A C 1
ATOM 687 O O . PHE A 1 93 ? 10.842 0.925 5.832 1.00 98.38 93 PHE A O 1
ATOM 694 N N . SER A 1 94 ? 10.495 -1.071 4.849 1.00 97.50 94 SER A N 1
ATOM 695 C CA . SER A 1 94 ? 11.622 -1.803 5.409 1.00 97.50 94 SER A CA 1
ATOM 696 C C . SER A 1 94 ? 12.231 -2.681 4.319 1.00 97.50 94 SER A C 1
ATOM 698 O O . SER A 1 94 ? 11.663 -2.813 3.234 1.00 97.50 94 SER A O 1
ATOM 700 N N . ASP A 1 95 ? 13.348 -3.335 4.626 1.00 96.19 95 ASP A N 1
ATOM 701 C CA . ASP A 1 95 ? 14.015 -4.228 3.677 1.00 96.19 95 ASP A CA 1
ATOM 702 C C . ASP A 1 95 ? 13.126 -5.394 3.216 1.00 96.19 95 ASP A C 1
ATOM 704 O O . ASP A 1 95 ? 13.371 -5.946 2.147 1.00 96.19 95 ASP A O 1
ATOM 708 N N . THR A 1 96 ? 12.102 -5.773 3.989 1.00 94.69 96 THR A N 1
ATOM 709 C CA . THR A 1 96 ? 11.280 -6.972 3.739 1.00 94.69 96 THR A CA 1
ATOM 710 C C . THR A 1 96 ? 9.798 -6.691 3.510 1.00 94.69 96 THR A C 1
ATOM 712 O O . THR A 1 96 ? 9.102 -7.526 2.936 1.00 94.69 96 THR A O 1
ATOM 715 N N . GLU A 1 97 ? 9.288 -5.541 3.956 1.00 97.31 97 GLU A N 1
ATOM 716 C CA . GLU A 1 97 ? 7.863 -5.215 3.848 1.00 97.31 97 GLU A CA 1
ATOM 717 C C . GLU A 1 97 ? 7.576 -3.714 3.726 1.00 97.31 97 GLU A C 1
ATOM 719 O O . GLU A 1 97 ? 8.332 -2.866 4.209 1.00 97.31 97 GLU A O 1
ATOM 724 N N . LEU A 1 98 ? 6.431 -3.405 3.114 1.00 98.56 98 LEU A N 1
ATOM 725 C CA . LEU A 1 98 ? 5.741 -2.123 3.219 1.00 98.56 98 LEU A CA 1
ATOM 726 C C . LEU A 1 98 ? 4.658 -2.248 4.296 1.00 98.56 98 LEU A C 1
ATOM 728 O O . LEU A 1 98 ? 3.752 -3.068 4.173 1.00 98.56 98 LEU A O 1
ATOM 732 N N . GLN A 1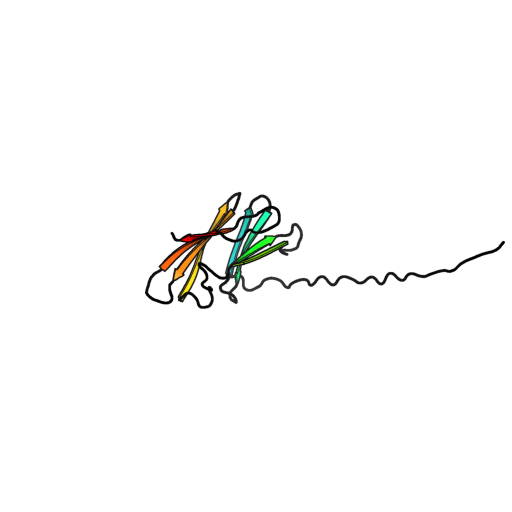 99 ? 4.713 -1.408 5.324 1.00 98.50 99 GLN A N 1
ATOM 733 C CA . GLN A 1 99 ? 3.669 -1.304 6.339 1.00 98.50 99 GLN A CA 1
ATOM 734 C C . GLN A 1 99 ? 2.840 -0.035 6.118 1.00 98.50 99 GLN A C 1
ATOM 736 O O . GLN A 1 99 ? 3.387 1.066 6.039 1.00 98.50 99 GLN A O 1
ATOM 741 N N . LEU A 1 100 ? 1.520 -0.183 6.065 1.00 98.50 100 LEU A N 1
ATOM 742 C CA . LEU A 1 100 ? 0.550 0.905 5.977 1.00 98.50 100 LEU A CA 1
ATOM 743 C C . LEU A 1 100 ? -0.254 0.978 7.279 1.00 98.50 100 LEU A C 1
ATOM 745 O O . LEU A 1 100 ? -0.798 -0.027 7.728 1.00 98.50 100 LEU A O 1
ATOM 749 N N . ALA A 1 101 ? -0.324 2.162 7.883 1.00 98.12 101 ALA A N 1
ATOM 750 C CA . ALA A 1 101 ? -1.126 2.432 9.069 1.00 98.12 101 ALA A CA 1
ATOM 751 C C . ALA A 1 101 ? -2.383 3.210 8.679 1.00 98.12 101 ALA A C 1
ATOM 753 O O . ALA A 1 101 ? -2.288 4.344 8.200 1.00 98.12 101 ALA A O 1
ATOM 754 N N . PHE A 1 102 ? -3.545 2.608 8.901 1.00 97.75 102 PHE A N 1
ATOM 755 C CA . PHE A 1 102 ? -4.846 3.188 8.601 1.00 97.75 102 PHE A CA 1
ATOM 756 C C . PHE A 1 102 ? -5.539 3.654 9.871 1.00 97.75 102 PHE A C 1
ATOM 758 O O . PHE A 1 102 ? -5.545 2.936 10.866 1.00 97.75 102 PHE A O 1
ATOM 765 N N . LYS A 1 103 ? -6.173 4.822 9.811 1.00 96.50 103 LYS A N 1
ATOM 766 C CA . LYS A 1 103 ? -7.201 5.236 10.765 1.00 96.50 103 LYS A CA 1
ATOM 767 C C . LYS A 1 103 ? -8.562 4.947 10.156 1.00 96.50 103 LYS A C 1
ATOM 769 O O . LYS A 1 103 ? -8.835 5.357 9.026 1.00 96.50 103 LYS A O 1
ATOM 774 N N . LEU A 1 104 ? -9.387 4.224 10.901 1.00 95.69 104 LEU A N 1
ATOM 775 C CA . LEU A 1 104 ? -10.705 3.778 10.473 1.00 95.69 104 LEU A CA 1
ATOM 776 C C . LEU A 1 104 ? -11.757 4.338 11.417 1.00 95.69 104 LEU A C 1
ATOM 778 O O . LEU A 1 104 ? -11.723 4.066 12.617 1.00 95.69 104 LEU A O 1
ATOM 782 N N . MET A 1 105 ? -12.720 5.075 10.873 1.00 94.50 105 MET A N 1
ATOM 783 C CA . MET A 1 105 ? -13.873 5.543 11.630 1.00 94.50 105 MET A CA 1
ATOM 784 C C . MET A 1 105 ? -15.073 4.639 11.353 1.00 94.50 105 MET A C 1
ATOM 786 O O . MET A 1 105 ? -15.511 4.481 10.213 1.00 94.50 105 MET A O 1
ATOM 790 N N . SER A 1 106 ? -15.624 4.031 12.404 1.00 91.00 106 SER A N 1
ATOM 791 C CA . SER A 1 106 ? -16.795 3.151 12.293 1.00 91.00 106 SER A CA 1
ATOM 792 C C . SER A 1 106 ? -18.031 3.894 11.763 1.00 91.00 106 SER A C 1
ATOM 794 O O . SER A 1 106 ? -18.234 5.072 12.050 1.00 91.00 106 SER A O 1
ATOM 796 N N . LEU A 1 107 ? -18.902 3.183 11.036 1.00 88.75 107 LEU A N 1
ATOM 797 C CA . LEU A 1 107 ? -20.248 3.664 10.673 1.00 88.75 107 LEU A CA 1
ATOM 798 C C . LEU A 1 107 ? -21.155 3.859 11.891 1.00 88.75 107 LEU A C 1
ATOM 800 O O . LEU A 1 107 ? -22.079 4.668 11.872 1.00 88.75 107 LEU A O 1
ATOM 804 N N . VAL A 1 108 ? -20.919 3.070 12.940 1.00 85.38 108 VAL A N 1
ATOM 805 C CA . VAL A 1 108 ? -21.719 3.071 14.162 1.00 85.38 108 VAL A CA 1
ATOM 806 C C . VAL A 1 108 ? -20.816 3.451 15.329 1.00 85.38 108 VAL A C 1
ATOM 808 O O . VAL A 1 108 ? -19.872 2.724 15.647 1.00 85.38 108 VAL A O 1
ATOM 811 N N . GLY A 1 109 ? -21.134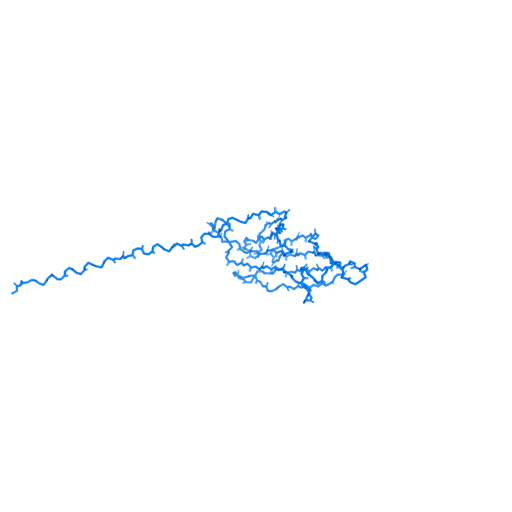 4.578 15.968 1.00 77.88 109 GLY A N 1
ATOM 812 C CA . GLY A 1 109 ? -20.375 5.138 17.089 1.00 77.88 109 GLY A CA 1
ATOM 813 C C . GLY A 1 109 ? -19.199 6.020 16.661 1.00 77.88 109 GLY A C 1
ATOM 814 O O . GLY A 1 109 ? -18.759 5.989 15.517 1.00 77.88 109 GLY A O 1
ATOM 815 N N . VAL A 1 110 ? -18.683 6.816 17.601 1.00 74.00 110 VAL A N 1
ATOM 816 C CA . VAL A 1 110 ? -17.525 7.703 17.386 1.00 74.00 110 VAL A CA 1
ATOM 817 C C . VAL A 1 110 ? -16.262 6.994 17.868 1.00 74.00 110 VAL A C 1
ATOM 819 O O . VAL A 1 110 ? -15.643 7.389 18.850 1.00 74.00 110 VAL A O 1
ATOM 822 N N . ASN A 1 111 ? -15.930 5.890 17.202 1.00 85.00 111 ASN A N 1
ATOM 823 C CA . ASN A 1 111 ? -14.739 5.106 17.505 1.00 85.00 111 ASN A CA 1
ATOM 824 C C . ASN A 1 111 ? -13.808 5.152 16.292 1.00 85.00 111 ASN A C 1
ATOM 826 O O . ASN A 1 111 ? -14.166 4.655 15.220 1.00 85.00 111 ASN A O 1
ATOM 830 N N . GLU A 1 112 ? -12.640 5.766 16.478 1.00 91.62 112 GLU A N 1
ATOM 831 C CA . GLU A 1 112 ? -11.509 5.671 15.558 1.00 91.62 112 GLU A CA 1
ATOM 832 C C . GLU A 1 112 ? -10.605 4.529 16.028 1.00 91.62 112 GLU A C 1
ATOM 834 O O . GLU A 1 112 ? -10.247 4.456 17.205 1.00 91.62 112 GLU A O 1
ATOM 839 N N . THR A 1 113 ? -10.248 3.632 15.117 1.00 94.06 113 THR A N 1
ATOM 840 C CA . THR A 1 113 ? -9.299 2.543 15.369 1.00 94.06 113 THR A CA 1
ATOM 841 C C . THR A 1 113 ? -8.118 2.655 14.422 1.00 94.06 113 THR A C 1
ATOM 843 O O . THR A 1 113 ? -8.273 3.111 13.288 1.00 94.06 113 THR A O 1
ATOM 846 N N . THR A 1 114 ? -6.942 2.216 14.870 1.00 96.25 114 THR A N 1
ATOM 847 C CA . THR A 1 114 ? -5.762 2.115 14.006 1.00 96.25 114 THR A CA 1
ATOM 848 C C . THR A 1 114 ? -5.551 0.667 13.583 1.00 96.25 114 THR A C 1
ATOM 850 O O . THR A 1 114 ? -5.566 -0.234 14.414 1.00 96.25 114 THR A O 1
ATOM 853 N N . GLU A 1 115 ? -5.345 0.449 12.289 1.00 97.12 115 GLU A N 1
ATOM 854 C CA . GLU A 1 115 ? -5.046 -0.856 11.697 1.00 97.12 115 GLU A CA 1
ATOM 855 C C . GLU A 1 115 ? -3.691 -0.797 10.997 1.00 97.12 115 GLU A C 1
ATOM 857 O O . GLU A 1 115 ? -3.420 0.115 10.210 1.00 97.12 115 GLU A O 1
ATOM 862 N N . LEU A 1 116 ? -2.828 -1.769 11.282 1.00 97.94 116 LEU A N 1
ATOM 863 C CA . LEU A 1 116 ? -1.522 -1.905 10.646 1.00 97.94 116 LEU A CA 1
ATOM 864 C C . LEU A 1 116 ? -1.569 -3.049 9.644 1.00 97.94 116 LEU A C 1
ATOM 866 O O . LEU A 1 116 ? -1.664 -4.203 10.044 1.00 97.94 116 LEU A O 1
ATOM 870 N N . CYS A 1 117 ? -1.450 -2.730 8.359 1.00 98.38 117 CYS A N 1
ATOM 871 C CA . CYS A 1 117 ? -1.450 -3.699 7.268 1.00 98.38 117 CYS A CA 1
ATOM 872 C C . CYS A 1 117 ? -0.056 -3.829 6.654 1.00 98.38 117 CYS A C 1
ATOM 874 O O . CYS A 1 117 ? 0.551 -2.834 6.250 1.00 98.38 117 CYS A O 1
ATOM 876 N N . LYS A 1 118 ? 0.450 -5.058 6.573 1.00 98.25 118 LYS A N 1
ATOM 877 C CA . LYS A 1 118 ? 1.787 -5.386 6.067 1.00 98.25 118 LYS A CA 1
ATOM 878 C C . LYS A 1 118 ? 1.696 -6.037 4.697 1.00 98.25 118 LYS A C 1
ATOM 880 O O . LYS A 1 118 ? 0.987 -7.022 4.529 1.00 98.25 118 LYS A O 1
ATOM 885 N N . PHE A 1 119 ? 2.460 -5.511 3.750 1.00 98.25 119 PHE A N 1
ATOM 886 C CA . PHE A 1 119 ? 2.574 -6.001 2.381 1.00 98.25 119 PHE A CA 1
ATOM 887 C C . PHE A 1 119 ? 3.993 -6.518 2.170 1.00 98.25 119 PHE A C 1
ATOM 889 O O . PHE A 1 119 ? 4.957 -5.746 2.213 1.00 98.25 119 PHE A O 1
ATOM 896 N N . ARG A 1 120 ? 4.119 -7.828 1.955 1.00 97.69 120 ARG A N 1
ATOM 897 C CA . ARG A 1 120 ? 5.402 -8.485 1.688 1.00 97.69 120 ARG A CA 1
ATOM 898 C C . ARG A 1 120 ? 5.580 -8.741 0.201 1.00 97.69 120 ARG A C 1
ATOM 900 O O . ARG A 1 120 ? 4.612 -8.802 -0.557 1.00 97.69 120 ARG A O 1
ATOM 907 N N . VAL A 1 121 ? 6.838 -8.886 -0.193 1.00 97.25 121 VAL A N 1
ATOM 908 C CA . VAL A 1 121 ? 7.223 -9.291 -1.544 1.00 97.25 121 VAL A CA 1
ATOM 909 C C . VAL A 1 121 ? 7.770 -10.712 -1.487 1.00 97.25 121 VAL A C 1
ATOM 911 O O . VAL A 1 121 ? 8.849 -10.933 -0.932 1.00 97.25 121 VAL A O 1
ATOM 914 N N . ASP A 1 122 ? 7.051 -11.639 -2.116 1.00 95.06 122 ASP A N 1
ATOM 915 C CA . ASP A 1 122 ? 7.399 -13.054 -2.217 1.00 95.06 122 ASP A CA 1
ATOM 916 C C . ASP A 1 122 ? 7.878 -13.357 -3.642 1.00 95.06 122 ASP A C 1
ATOM 918 O O . ASP A 1 122 ? 7.114 -13.655 -4.565 1.00 95.06 122 ASP A O 1
ATOM 922 N N . GLY A 1 123 ? 9.190 -13.226 -3.843 1.00 93.19 123 GLY A N 1
ATOM 923 C CA . GLY A 1 123 ? 9.813 -13.363 -5.158 1.00 93.19 123 GLY A CA 1
ATOM 924 C C . GLY A 1 123 ? 9.448 -12.204 -6.090 1.00 93.19 123 GLY A C 1
ATOM 925 O O . GLY A 1 123 ? 9.992 -11.109 -5.962 1.00 93.19 123 GLY A O 1
ATOM 926 N N . GLU A 1 124 ? 8.561 -12.456 -7.054 1.00 94.56 124 GLU A N 1
ATOM 927 C CA . GLU A 1 124 ? 8.084 -11.458 -8.030 1.00 94.56 124 GLU A CA 1
ATOM 928 C C . GLU A 1 124 ? 6.666 -10.948 -7.726 1.00 94.56 124 GLU A C 1
ATOM 930 O O . GLU A 1 124 ? 6.129 -10.163 -8.509 1.00 94.56 124 GLU 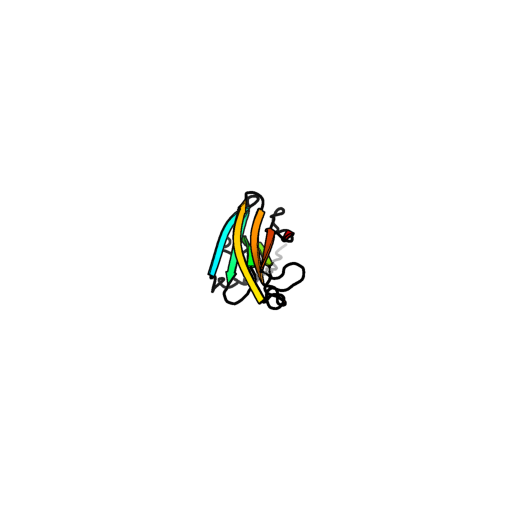A O 1
ATOM 935 N N . HIS A 1 125 ? 6.065 -11.396 -6.618 1.00 96.94 125 HIS A N 1
ATOM 936 C CA . HIS A 1 125 ? 4.663 -11.148 -6.295 1.00 96.94 125 HIS A CA 1
ATOM 937 C C . HIS A 1 125 ? 4.482 -10.399 -4.978 1.00 96.94 125 HIS A C 1
ATOM 939 O O . HIS A 1 125 ? 5.273 -10.547 -4.045 1.00 96.94 125 HIS A O 1
ATOM 945 N N . LEU A 1 126 ? 3.418 -9.607 -4.899 1.00 96.94 126 LEU A N 1
ATOM 946 C CA . LEU A 1 126 ? 2.911 -9.070 -3.644 1.00 96.94 126 LEU A CA 1
ATOM 947 C C . LEU A 1 126 ? 2.086 -10.153 -2.942 1.00 96.94 126 LEU A C 1
ATOM 949 O O . LEU A 1 126 ? 1.144 -10.695 -3.519 1.00 96.94 126 LEU A O 1
ATOM 953 N N . ALA A 1 127 ? 2.439 -10.458 -1.697 1.00 96.06 127 ALA A N 1
ATOM 954 C CA . ALA A 1 127 ? 1.648 -11.351 -0.860 1.00 96.06 127 ALA A CA 1
ATOM 955 C C . ALA A 1 127 ? 0.323 -10.690 -0.447 1.00 96.06 127 ALA A C 1
ATOM 957 O O . ALA A 1 127 ? 0.195 -9.459 -0.453 1.00 96.06 127 ALA A O 1
ATOM 958 N N . GLU A 1 128 ? -0.651 -11.506 -0.038 1.00 94.06 128 GLU A N 1
ATOM 959 C CA . GLU A 1 128 ? -1.858 -10.989 0.608 1.00 94.06 128 GLU A CA 1
ATOM 960 C C . GLU A 1 128 ? -1.487 -10.196 1.874 1.00 94.06 128 GLU A C 1
ATOM 962 O O . GLU A 1 128 ? -0.589 -10.602 2.619 1.00 94.06 128 GLU A O 1
ATOM 967 N N . PRO A 1 129 ? -2.142 -9.049 2.123 1.00 96.19 129 PRO A N 1
ATOM 968 C CA . PRO A 1 129 ? -1.803 -8.215 3.259 1.00 96.19 129 PRO A CA 1
ATOM 969 C C . PRO A 1 129 ? -2.240 -8.839 4.582 1.00 96.19 129 PRO A C 1
ATOM 971 O O . PRO A 1 129 ? -3.368 -9.303 4.736 1.00 96.19 129 PRO A O 1
ATOM 974 N N . GLU A 1 130 ? -1.366 -8.746 5.577 1.00 97.06 130 GLU A N 1
ATOM 975 C CA . GLU A 1 130 ? -1.680 -9.107 6.959 1.00 97.06 130 GLU A CA 1
ATOM 976 C C . GLU A 1 130 ? -1.999 -7.837 7.749 1.00 97.06 130 GLU A C 1
ATOM 978 O O . GLU A 1 130 ? -1.122 -6.988 7.926 1.00 97.06 130 GLU A O 1
ATOM 983 N N . CYS A 1 131 ? -3.244 -7.701 8.212 1.00 97.44 131 CYS A N 1
ATOM 984 C CA . CYS A 1 131 ? -3.692 -6.552 8.999 1.00 97.44 131 CYS A CA 1
ATOM 985 C C . CYS A 1 131 ? -3.937 -6.923 10.462 1.00 97.44 131 CYS A C 1
ATOM 987 O O . CYS A 1 131 ? -4.551 -7.954 10.749 1.00 97.44 131 CYS A O 1
ATOM 989 N N . THR A 1 132 ? -3.503 -6.051 11.369 1.00 96.25 132 THR A N 1
ATOM 990 C CA . THR A 1 132 ? -3.704 -6.203 12.811 1.00 96.25 132 THR A CA 1
ATOM 991 C C . THR A 1 132 ? -4.163 -4.889 13.432 1.00 96.25 132 THR A C 1
ATOM 993 O O . THR A 1 132 ? -3.513 -3.852 13.253 1.00 96.25 132 THR A O 1
ATOM 996 N N . ALA A 1 133 ? -5.228 -4.966 14.232 1.00 91.56 133 ALA A N 1
ATOM 997 C CA . ALA A 1 133 ? -5.714 -3.858 15.040 1.00 91.56 133 ALA A CA 1
ATOM 998 C C . ALA A 1 133 ? -4.682 -3.470 16.107 1.00 91.56 133 ALA A C 1
ATOM 1000 O O . ALA A 1 133 ? -4.059 -4.344 16.721 1.00 91.56 133 ALA A O 1
ATOM 1001 N N . GLN A 1 134 ? -4.523 -2.166 16.334 1.00 80.88 134 GLN A N 1
ATOM 1002 C CA . GLN A 1 134 ? -3.624 -1.602 17.341 1.00 80.88 134 GLN A CA 1
ATOM 1003 C C . GLN A 1 134 ? -4.378 -1.001 18.529 1.00 80.88 134 GLN A C 1
ATOM 1005 O O . GLN A 1 134 ? -5.442 -0.377 18.311 1.00 80.88 134 GLN A O 1
#

Secondary structure (DSSP, 8-state):
---------------------PPPP--EEEEEEEEETTEEEEEEEETTEEEEEEEEEPTTSTT-EEEEEEE-EETTEETTTS-SEEEEEEEEE-SSEEEEEEEEE-SSSS-EEEEEEEEEEETTEEPPPEEEE-

Organism: Pseudomonas fluorescens (NCBI:txid294)